Protein AF-A0A6P7H7E2-F1 (afdb_monomer_lite)

Sequence (94 aa):
KDWAIINGACMRSKTNFSEDSLNFAPFVLLPSTIPRRDFEQVVNLQTAFQELIHYVANDREFLTKCLAKIIEVDSFTAKLFEIYEAVQEEGETQ

Organism: NCBI:txid50390

Foldseek 3Di:
DVVQVVVVQWDADPVDGDPPDIDHHDDDPDDDDDPPVVVVVVVVCVVVVVVVVVVCVPPPVNVCVVCVVVLVPDVVVVVVVVVVVVDVVVPPPD

Secondary structure (DSSP, 8-state):
-HHHHHTT-EE--SSS--TT--EEPP--SSPPP--HHHHHHHHHHHHHHHHHHHHHHH-HHHHHHHHHHHHTT-HHHHHHHHHHHHHHHH----

Radius of gyration: 21.44 Å; chains: 1; bounding box: 46×35×46 Å

InterPro domains:
  IPR005615 Glutathione synthase [PF03917] (1-94)
  IPR005615 Glutathione synthase [PTHR11130] (1-93)
  IPR014042 Glutathione synthase, alpha-helical [G3DSA:1.10.1080.10] (45-94)

pLDDT: mean 87.31, std 8.71, range [41.59, 96.31]

Structure (mmCIF, N/CA/C/O backbone):
data_AF-A0A6P7H7E2-F1
#
_entry.id   AF-A0A6P7H7E2-F1
#
loop_
_atom_site.group_PDB
_atom_site.id
_atom_site.type_symbol
_atom_site.label_atom_id
_atom_site.label_alt_id
_atom_site.label_comp_id
_atom_site.label_asym_id
_atom_site.label_entity_id
_atom_site.label_seq_id
_atom_site.pdbx_PDB_ins_code
_atom_site.Cartn_x
_atom_site.Cartn_y
_atom_site.Cartn_z
_atom_site.occupancy
_atom_site.B_iso_or_equiv
_atom_site.auth_seq_id
_atom_site.auth_comp_id
_atom_site.auth_asym_id
_atom_site.auth_atom_id
_atom_site.pdbx_PDB_model_num
ATOM 1 N N . LYS A 1 1 ? 22.395 1.087 -14.911 1.00 71.62 1 LYS A N 1
ATOM 2 C CA . LYS A 1 1 ? 22.645 1.217 -13.455 1.00 71.62 1 LYS A CA 1
ATOM 3 C C . LYS A 1 1 ? 22.960 2.666 -13.115 1.00 71.62 1 LYS A C 1
ATOM 5 O O . LYS A 1 1 ? 22.203 3.249 -12.358 1.00 71.62 1 LYS A O 1
ATOM 10 N N . ASP A 1 2 ? 23.946 3.269 -13.775 1.00 84.94 2 ASP A N 1
ATOM 11 C CA . ASP A 1 2 ? 24.329 4.677 -13.561 1.00 84.94 2 ASP A CA 1
ATOM 12 C C . ASP A 1 2 ? 23.170 5.652 -13.776 1.00 84.94 2 ASP A C 1
ATOM 14 O O . ASP A 1 2 ? 22.941 6.521 -12.946 1.00 84.94 2 ASP A O 1
ATOM 18 N N . TRP A 1 3 ? 22.356 5.436 -14.817 1.00 87.00 3 TRP A N 1
ATOM 19 C CA . TRP A 1 3 ? 21.148 6.236 -15.042 1.00 87.00 3 TRP A CA 1
ATOM 20 C C . TRP A 1 3 ? 20.180 6.198 -13.849 1.00 87.00 3 TRP A C 1
ATOM 22 O O . TRP A 1 3 ? 19.686 7.240 -13.440 1.00 87.00 3 TRP A O 1
ATOM 32 N N . ALA A 1 4 ? 19.948 5.029 -13.243 1.00 86.69 4 ALA A N 1
ATOM 33 C CA . ALA A 1 4 ? 19.072 4.914 -12.075 1.00 86.69 4 ALA A CA 1
ATOM 34 C C . ALA A 1 4 ? 19.652 5.670 -10.871 1.00 86.69 4 ALA A C 1
ATOM 36 O O . ALA A 1 4 ? 18.912 6.341 -10.162 1.00 86.69 4 ALA A O 1
ATOM 37 N N . ILE A 1 5 ? 20.977 5.623 -10.692 1.00 86.44 5 ILE A N 1
ATOM 38 C CA . ILE A 1 5 ? 21.652 6.305 -9.586 1.00 86.44 5 ILE A CA 1
ATOM 39 C C . ILE A 1 5 ? 21.610 7.824 -9.747 1.00 86.44 5 ILE A C 1
ATOM 41 O O . ILE A 1 5 ? 21.244 8.533 -8.814 1.00 86.44 5 ILE A O 1
ATOM 45 N N . ILE A 1 6 ? 21.908 8.315 -10.949 1.00 90.19 6 ILE A N 1
ATOM 46 C CA . ILE A 1 6 ? 21.868 9.743 -11.284 1.00 90.19 6 ILE A CA 1
ATOM 47 C C . ILE A 1 6 ? 20.447 10.311 -11.145 1.00 90.19 6 ILE A C 1
ATOM 49 O O . ILE A 1 6 ? 20.284 11.448 -10.719 1.00 90.19 6 ILE A O 1
ATOM 53 N N . ASN A 1 7 ? 19.417 9.518 -11.459 1.00 90.06 7 ASN A N 1
ATOM 54 C CA . ASN A 1 7 ? 18.011 9.928 -11.357 1.00 90.06 7 ASN A CA 1
ATOM 55 C C . ASN A 1 7 ? 17.376 9.615 -9.986 1.00 90.06 7 ASN A C 1
ATOM 57 O O . ASN A 1 7 ? 16.163 9.738 -9.832 1.00 90.06 7 ASN A O 1
ATOM 61 N N . GLY A 1 8 ? 18.163 9.196 -8.990 1.00 89.25 8 GLY A N 1
ATOM 62 C CA . GLY A 1 8 ? 17.687 8.990 -7.618 1.00 89.25 8 GLY A CA 1
ATOM 63 C C . GLY A 1 8 ? 16.873 7.712 -7.380 1.00 89.25 8 GLY A C 1
ATOM 64 O O . GLY A 1 8 ? 16.368 7.510 -6.278 1.00 89.25 8 GLY A O 1
ATOM 65 N N . ALA A 1 9 ? 16.778 6.811 -8.361 1.00 90.38 9 ALA A N 1
ATOM 66 C CA . ALA A 1 9 ? 16.201 5.479 -8.194 1.00 90.38 9 ALA A CA 1
ATOM 67 C C . ALA A 1 9 ? 17.197 4.559 -7.462 1.00 90.38 9 ALA A C 1
ATOM 69 O O . ALA A 1 9 ? 17.761 3.620 -8.033 1.00 90.38 9 ALA A O 1
ATOM 70 N N . CYS A 1 10 ? 17.423 4.859 -6.183 1.00 91.06 10 CYS A N 1
ATOM 71 C CA . CYS A 1 10 ? 18.415 4.232 -5.316 1.00 91.06 10 CYS A CA 1
ATOM 72 C C . CYS A 1 10 ? 17.802 3.676 -4.033 1.00 91.06 10 CYS A C 1
ATOM 74 O O . CYS A 1 10 ? 16.792 4.163 -3.536 1.00 91.06 10 CYS A O 1
ATOM 76 N N . MET A 1 11 ? 18.473 2.689 -3.449 1.00 90.31 11 MET A N 1
ATOM 77 C CA . MET A 1 11 ? 18.197 2.147 -2.125 1.00 90.31 11 MET A CA 1
ATOM 78 C C . MET A 1 11 ? 19.507 1.832 -1.397 1.00 90.31 11 MET A C 1
ATOM 80 O O . MET A 1 11 ? 20.537 1.540 -2.012 1.00 90.31 11 MET A O 1
ATOM 84 N N . ARG A 1 12 ? 19.466 1.848 -0.063 1.00 88.69 12 ARG A N 1
ATOM 85 C CA . ARG A 1 12 ? 20.581 1.373 0.766 1.00 88.69 12 ARG A CA 1
ATOM 86 C C . ARG A 1 12 ? 20.616 -0.153 0.793 1.00 88.69 12 ARG A C 1
ATOM 88 O O . ARG A 1 12 ? 19.578 -0.813 0.712 1.00 88.69 12 ARG A O 1
ATOM 95 N N . SER A 1 13 ? 21.818 -0.714 0.906 1.00 86.06 13 SER A N 1
ATOM 96 C CA . SER A 1 13 ? 21.980 -2.165 1.014 1.00 86.06 13 SER A CA 1
ATOM 97 C C . SER A 1 13 ? 21.414 -2.673 2.340 1.00 86.06 13 SER A C 1
ATOM 99 O O . SER A 1 13 ? 21.696 -2.107 3.393 1.00 86.06 13 SER A O 1
ATOM 101 N N . LYS A 1 14 ? 20.645 -3.768 2.288 1.00 83.94 14 LYS A N 1
ATOM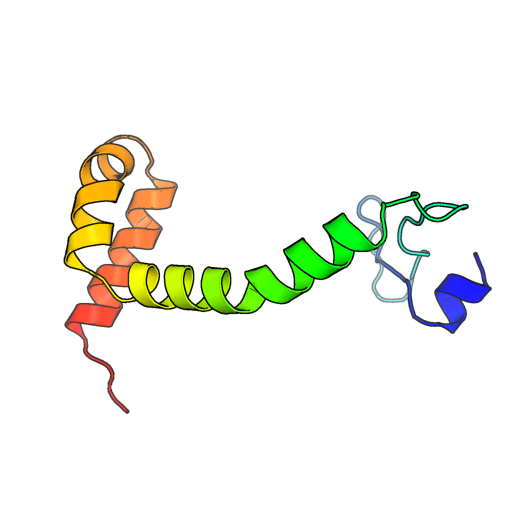 102 C CA . LYS A 1 14 ? 20.166 -4.475 3.487 1.00 83.94 14 LYS A CA 1
ATOM 103 C C . LYS A 1 14 ? 21.250 -5.349 4.125 1.00 83.94 14 LYS A C 1
ATOM 105 O O . LYS A 1 14 ? 21.177 -5.616 5.315 1.00 83.94 14 LYS A O 1
ATOM 110 N N . THR A 1 15 ? 22.226 -5.813 3.340 1.00 84.25 15 THR A N 1
ATOM 111 C CA . THR A 1 15 ? 23.275 -6.740 3.800 1.00 84.25 15 THR A CA 1
ATOM 112 C C . THR A 1 15 ? 24.528 -6.024 4.288 1.00 84.25 15 THR A C 1
ATOM 114 O O . THR A 1 15 ? 25.204 -6.532 5.172 1.00 84.25 15 THR A O 1
ATOM 117 N N . ASN A 1 16 ? 24.834 -4.848 3.735 1.00 82.62 16 ASN A N 1
ATOM 118 C CA . ASN A 1 16 ? 26.001 -4.052 4.109 1.00 82.62 16 ASN A CA 1
ATOM 119 C C . ASN A 1 16 ? 25.612 -2.571 4.154 1.00 82.62 16 ASN A C 1
ATOM 121 O O . ASN A 1 16 ? 25.950 -1.796 3.257 1.00 82.62 16 ASN A O 1
ATOM 125 N N . PHE A 1 17 ? 24.799 -2.218 5.149 1.00 85.88 17 PHE A N 1
ATOM 126 C CA . PHE A 1 17 ? 24.299 -0.860 5.324 1.00 85.88 17 PHE A CA 1
ATOM 127 C C . PHE A 1 17 ? 25.461 0.112 5.568 1.00 85.88 17 PHE A C 1
ATOM 129 O O . PHE A 1 17 ? 26.285 -0.102 6.453 1.00 85.88 17 PHE A O 1
ATOM 136 N N . SER A 1 18 ? 25.511 1.187 4.788 1.00 85.44 18 SER A N 1
ATOM 137 C CA . SER A 1 18 ? 26.428 2.308 4.981 1.00 85.44 18 SER A CA 1
ATOM 138 C C . SER A 1 18 ? 25.718 3.583 4.538 1.00 85.44 18 SER A C 1
ATOM 140 O O . SER A 1 18 ? 25.060 3.594 3.493 1.00 85.44 18 SER A O 1
ATOM 142 N N . GLU A 1 19 ? 25.822 4.633 5.352 1.00 82.44 19 GLU A N 1
ATOM 143 C CA . GLU A 1 19 ? 25.157 5.920 5.117 1.00 82.44 19 GLU A CA 1
ATOM 144 C C . GLU A 1 19 ? 25.669 6.616 3.852 1.00 82.44 19 GLU A C 1
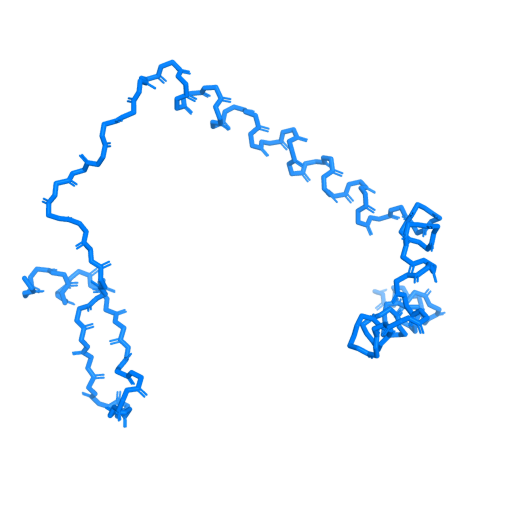ATOM 146 O O . GLU A 1 19 ? 24.868 7.199 3.120 1.00 82.44 19 GLU A O 1
ATOM 151 N N . ASP A 1 20 ? 26.959 6.438 3.554 1.00 84.62 20 ASP A N 1
ATOM 152 C CA . ASP A 1 20 ? 27.670 7.025 2.413 1.00 84.62 20 ASP A CA 1
ATOM 153 C C . ASP A 1 20 ? 27.558 6.193 1.124 1.00 84.62 20 ASP A C 1
ATOM 155 O O . ASP A 1 20 ? 28.116 6.556 0.087 1.00 84.62 20 ASP A O 1
ATOM 159 N N . SER A 1 21 ? 26.855 5.055 1.165 1.00 84.75 21 SER A N 1
ATOM 160 C CA . SER A 1 21 ? 26.730 4.145 0.024 1.00 84.75 21 SER A CA 1
ATOM 161 C C . SER A 1 21 ? 25.282 4.005 -0.447 1.00 84.75 21 SER A C 1
ATOM 163 O O . SER A 1 21 ? 24.358 3.758 0.333 1.00 84.75 21 SER A O 1
ATOM 165 N N . LEU A 1 22 ? 25.084 4.109 -1.761 1.00 83.88 22 LEU A N 1
ATOM 166 C CA . LEU A 1 22 ? 23.797 3.899 -2.415 1.00 83.88 22 LEU A CA 1
ATOM 167 C C . LEU A 1 22 ? 23.939 2.869 -3.530 1.00 83.88 22 LEU A C 1
ATOM 169 O O . LEU A 1 22 ? 24.902 2.875 -4.293 1.00 83.88 22 LEU A O 1
ATOM 173 N N . ASN A 1 23 ? 22.946 1.992 -3.631 1.00 85.81 23 ASN A N 1
ATOM 174 C CA . ASN A 1 23 ? 22.801 1.051 -4.733 1.00 85.81 23 ASN A CA 1
ATOM 175 C C . ASN A 1 23 ? 21.565 1.431 -5.545 1.00 85.81 23 ASN A C 1
ATOM 177 O O . ASN A 1 23 ? 20.659 2.074 -5.026 1.00 85.81 23 ASN A O 1
ATOM 181 N N . PHE A 1 24 ? 21.492 1.026 -6.810 1.00 87.25 24 PHE A N 1
ATOM 182 C CA . PHE A 1 24 ? 20.276 1.230 -7.600 1.00 87.25 24 PHE A CA 1
ATOM 183 C C . PHE A 1 24 ? 19.112 0.415 -7.007 1.00 87.25 24 PHE A C 1
ATOM 185 O O . PHE A 1 24 ? 19.301 -0.718 -6.557 1.00 87.25 24 PHE A O 1
ATOM 192 N N . ALA A 1 25 ? 17.908 0.985 -7.012 1.00 89.75 25 ALA A N 1
ATOM 193 C CA . ALA A 1 25 ? 16.693 0.273 -6.633 1.00 89.75 25 ALA A CA 1
ATOM 194 C C . ALA A 1 25 ? 16.430 -0.871 -7.631 1.00 89.75 25 ALA A C 1
ATOM 196 O O . ALA A 1 25 ? 16.704 -0.697 -8.820 1.00 89.75 25 ALA A O 1
ATOM 197 N N . PRO A 1 26 ? 15.906 -2.034 -7.211 1.00 88.50 26 PRO A N 1
ATOM 198 C CA . PRO A 1 26 ? 15.535 -3.095 -8.144 1.00 88.50 26 PRO A CA 1
ATOM 199 C C . PRO A 1 26 ? 14.521 -2.585 -9.179 1.00 88.50 26 PRO A C 1
ATOM 201 O O . PRO A 1 26 ? 13.477 -2.054 -8.812 1.00 88.50 26 PRO A O 1
ATOM 204 N N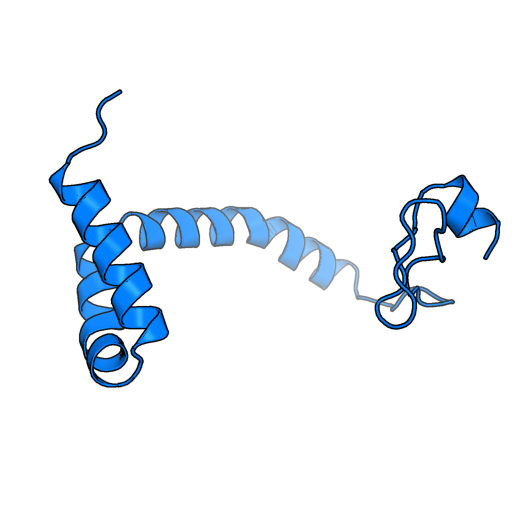 . PHE A 1 27 ? 14.819 -2.752 -10.468 1.00 87.56 27 PHE A N 1
ATOM 205 C CA . PHE A 1 27 ? 13.942 -2.343 -11.567 1.00 87.56 27 PHE A CA 1
ATOM 206 C C . PHE A 1 27 ? 13.834 -3.447 -12.620 1.00 87.56 27 PHE A C 1
ATOM 208 O O . PHE A 1 27 ? 14.739 -4.270 -12.776 1.00 87.56 27 PHE A O 1
ATOM 215 N N . VAL A 1 28 ? 12.722 -3.456 -13.354 1.00 89.81 28 VAL A N 1
ATOM 216 C CA . VAL A 1 28 ? 12.526 -4.333 -14.514 1.00 89.81 28 VAL A CA 1
ATOM 217 C C . VAL A 1 28 ? 13.131 -3.693 -15.761 1.00 89.81 28 VAL A C 1
ATOM 219 O O . VAL A 1 28 ? 13.015 -2.487 -15.962 1.00 89.81 28 VAL A O 1
ATOM 222 N N . LEU A 1 29 ? 13.795 -4.491 -16.602 1.00 90.31 29 LEU A N 1
ATOM 223 C CA . LEU A 1 29 ? 14.451 -3.985 -17.817 1.00 90.31 29 LEU A CA 1
ATOM 224 C C . LEU A 1 29 ? 13.451 -3.500 -18.873 1.00 90.31 29 LEU A C 1
ATOM 226 O O . LEU A 1 29 ? 13.759 -2.589 -19.635 1.00 90.31 29 LEU A O 1
ATOM 230 N N . LEU A 1 30 ? 12.272 -4.119 -18.920 1.00 92.50 30 LEU A N 1
ATOM 231 C CA . LEU A 1 30 ? 11.193 -3.792 -19.844 1.00 92.50 30 LEU A CA 1
ATOM 232 C C . LEU A 1 30 ? 9.899 -3.595 -19.048 1.00 92.50 30 LEU A C 1
ATOM 234 O O . LEU A 1 30 ? 9.677 -4.325 -18.076 1.00 92.50 30 LEU A O 1
ATOM 238 N N . PRO A 1 31 ? 9.046 -2.631 -19.434 1.00 90.00 31 PRO A N 1
ATOM 239 C CA . PRO A 1 31 ? 7.775 -2.415 -18.764 1.00 90.00 31 PRO A CA 1
ATOM 240 C C . PRO A 1 31 ? 6.838 -3.603 -18.994 1.00 90.00 31 PRO A C 1
ATOM 242 O O . PRO A 1 31 ? 6.748 -4.142 -20.099 1.00 90.00 31 PRO A O 1
ATOM 245 N N . SER A 1 32 ? 6.102 -3.979 -17.953 1.00 92.81 32 SER A N 1
ATOM 246 C CA . SER A 1 32 ? 5.015 -4.948 -18.075 1.00 92.81 32 SER A CA 1
ATOM 247 C C . SER A 1 32 ? 3.882 -4.353 -18.907 1.00 92.81 32 SER A C 1
ATOM 249 O O . SER A 1 32 ? 3.463 -3.216 -18.685 1.00 92.81 32 SER A O 1
ATOM 251 N N . THR A 1 33 ? 3.363 -5.119 -19.863 1.00 93.38 33 THR A N 1
ATOM 252 C CA . THR A 1 33 ? 2.246 -4.683 -20.704 1.00 93.38 33 THR A CA 1
ATOM 253 C C . THR A 1 33 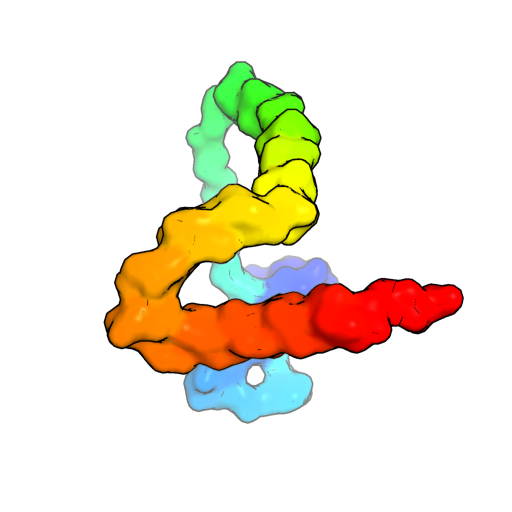? 0.928 -4.837 -19.957 1.00 93.38 33 THR A C 1
ATOM 255 O O . THR A 1 33 ? 0.609 -5.932 -19.497 1.00 93.38 33 THR A O 1
ATOM 258 N N . ILE A 1 34 ? 0.140 -3.767 -19.894 1.00 91.69 34 ILE A N 1
ATOM 259 C CA . ILE A 1 34 ? -1.223 -3.773 -19.355 1.00 91.69 34 ILE A CA 1
ATOM 260 C C . ILE A 1 34 ? -2.177 -3.178 -20.403 1.00 91.69 34 ILE A C 1
ATOM 262 O O . ILE A 1 34 ? -1.818 -2.184 -21.046 1.00 91.69 34 ILE A O 1
ATOM 266 N N . PRO A 1 35 ? -3.372 -3.756 -20.626 1.00 96.25 35 PRO A N 1
ATOM 267 C CA . PRO A 1 35 ? -4.360 -3.150 -21.509 1.00 96.25 35 PRO A CA 1
ATOM 268 C C . PRO A 1 35 ? -4.746 -1.751 -21.018 1.00 96.25 35 PRO A C 1
ATOM 270 O O . PRO A 1 35 ? -5.063 -1.564 -19.844 1.00 96.25 35 PRO A O 1
ATOM 273 N N . ARG A 1 36 ? -4.762 -0.765 -21.926 1.00 94.00 36 ARG A N 1
ATOM 274 C CA . ARG A 1 36 ? -5.083 0.633 -21.582 1.00 94.00 36 ARG A CA 1
ATOM 275 C C . ARG A 1 36 ? -6.432 0.760 -20.873 1.00 94.00 36 ARG A C 1
ATOM 277 O O . ARG A 1 36 ? -6.523 1.476 -19.885 1.00 94.00 36 ARG A O 1
ATOM 284 N N . ARG A 1 37 ? -7.441 0.025 -21.350 1.00 96.19 37 ARG A N 1
ATOM 285 C CA . ARG A 1 37 ? -8.788 0.023 -20.765 1.00 96.19 37 ARG A CA 1
ATOM 286 C C . ARG A 1 37 ? -8.762 -0.340 -19.281 1.00 96.19 37 ARG A C 1
ATOM 288 O O . ARG A 1 37 ? -9.387 0.336 -18.474 1.00 96.19 37 ARG A O 1
ATOM 295 N N . ASP A 1 38 ? -8.032 -1.395 -18.937 1.00 93.38 38 ASP A N 1
ATOM 296 C CA . ASP A 1 38 ? -7.996 -1.906 -17.569 1.00 93.38 38 ASP A CA 1
ATOM 297 C C . ASP A 1 38 ? -7.158 -0.980 -16.674 1.00 93.38 38 ASP A C 1
ATOM 299 O O . ASP A 1 38 ? -7.538 -0.713 -15.537 1.00 93.38 38 ASP A O 1
ATOM 303 N N . PHE A 1 39 ? -6.069 -0.408 -17.206 1.00 95.12 39 PHE A N 1
ATOM 304 C CA . PHE A 1 39 ? -5.294 0.621 -16.508 1.00 95.12 39 PHE A CA 1
ATOM 305 C C . PHE A 1 39 ? -6.150 1.849 -16.165 1.00 95.12 39 PHE A C 1
ATOM 307 O O . PHE A 1 39 ? -6.191 2.265 -15.010 1.00 95.12 39 PHE A O 1
ATOM 314 N N . GLU A 1 40 ? -6.875 2.400 -17.140 1.00 96.31 40 GLU A N 1
ATOM 315 C CA . GLU A 1 40 ? -7.752 3.561 -16.937 1.00 96.31 40 GLU A CA 1
ATOM 316 C C . GLU A 1 40 ? -8.886 3.255 -15.953 1.00 96.31 40 GLU A C 1
ATOM 318 O O . GLU A 1 40 ? -9.209 4.085 -15.103 1.00 96.31 40 GLU A O 1
ATOM 323 N N . GLN A 1 41 ? -9.459 2.049 -16.012 1.00 95.19 41 GLN A N 1
ATOM 324 C CA . GLN A 1 41 ? -10.483 1.623 -15.062 1.00 95.19 41 GLN A CA 1
ATOM 325 C C . GLN A 1 41 ? -9.958 1.626 -13.620 1.00 95.19 41 GLN A C 1
ATOM 327 O O . GLN A 1 41 ? -10.633 2.143 -12.732 1.00 95.19 41 GLN A O 1
ATOM 332 N N . VAL A 1 42 ? -8.764 1.076 -13.382 1.00 94.56 42 VAL A N 1
ATOM 333 C CA . VAL A 1 42 ? -8.160 1.038 -12.040 1.00 94.56 42 VAL A CA 1
ATOM 334 C C . VAL A 1 42 ? -7.814 2.444 -11.553 1.00 94.56 42 VAL A C 1
ATOM 336 O O . VAL A 1 42 ? -8.080 2.769 -10.398 1.00 94.56 42 VAL A O 1
ATOM 339 N N . VAL A 1 43 ? -7.282 3.299 -12.432 1.00 95.56 43 VAL A N 1
ATOM 340 C CA . VAL A 1 43 ? -6.980 4.699 -12.096 1.00 95.56 43 VAL A CA 1
ATOM 341 C C . VAL A 1 43 ? -8.244 5.449 -11.670 1.00 95.56 43 VAL A C 1
ATOM 343 O O . VAL A 1 43 ? -8.231 6.119 -10.642 1.00 95.56 43 VAL A O 1
ATOM 346 N N . ASN A 1 44 ? -9.347 5.292 -12.404 1.00 95.12 44 ASN A N 1
ATOM 347 C CA . ASN A 1 44 ? -10.612 5.956 -12.076 1.00 95.12 44 ASN A CA 1
ATOM 348 C C . ASN A 1 44 ? -11.268 5.389 -10.806 1.00 95.12 44 ASN A C 1
ATOM 350 O O . ASN A 1 44 ? -11.926 6.122 -10.071 1.00 95.12 44 ASN A O 1
ATOM 354 N N . LEU A 1 45 ? -11.090 4.093 -10.530 1.00 95.88 45 LEU A N 1
ATOM 355 C CA . LEU A 1 45 ? -11.613 3.445 -9.325 1.00 95.88 45 LEU A CA 1
ATOM 356 C C . LEU A 1 45 ? -10.896 3.910 -8.048 1.00 95.88 45 LEU A C 1
ATOM 358 O O . LEU A 1 45 ? -11.504 3.911 -6.977 1.00 95.88 45 LEU A O 1
ATOM 362 N N . GLN A 1 46 ? -9.623 4.304 -8.151 1.00 95.00 46 GLN A N 1
ATOM 363 C CA . GLN A 1 46 ? -8.768 4.606 -7.002 1.00 95.00 46 GLN A CA 1
ATOM 364 C C . GLN A 1 46 ? -9.380 5.648 -6.056 1.00 95.00 46 GLN A C 1
ATOM 366 O O . GLN A 1 46 ? -9.292 5.479 -4.842 1.00 95.00 46 GLN A O 1
ATOM 371 N N . THR A 1 47 ? -10.033 6.687 -6.585 1.00 94.94 47 THR A N 1
ATOM 372 C CA . THR A 1 47 ? -10.682 7.725 -5.767 1.00 94.94 47 THR A CA 1
ATOM 373 C C . THR A 1 47 ? -11.820 7.150 -4.927 1.00 94.94 47 THR A C 1
ATOM 375 O O . THR A 1 47 ? -11.789 7.260 -3.706 1.00 94.94 47 THR A O 1
ATOM 378 N N . ALA A 1 48 ? -12.772 6.455 -5.556 1.00 96.00 48 ALA A N 1
ATOM 379 C CA . ALA A 1 48 ? -13.903 5.850 -4.851 1.00 96.00 48 ALA A CA 1
ATOM 380 C C . ALA A 1 48 ? -13.447 4.790 -3.832 1.00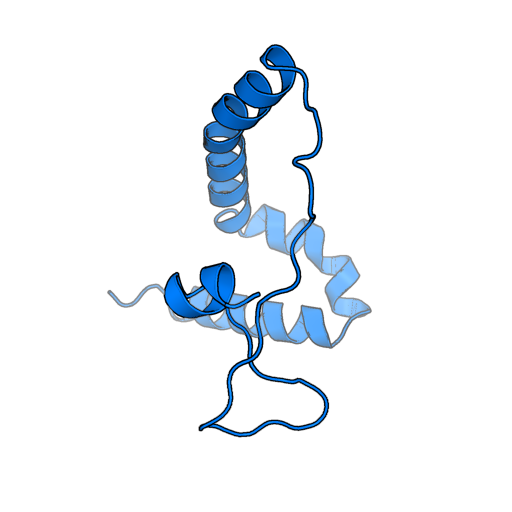 96.00 48 ALA A C 1
ATOM 382 O O . ALA A 1 48 ? -14.022 4.658 -2.754 1.00 96.00 48 ALA A O 1
ATOM 383 N N . PHE A 1 49 ? -12.383 4.045 -4.150 1.00 96.12 49 PHE A N 1
ATOM 384 C CA . PHE A 1 49 ? -11.805 3.084 -3.216 1.00 96.12 49 PHE A CA 1
ATOM 385 C C . PHE A 1 49 ? -11.173 3.774 -2.000 1.00 96.12 49 PHE A C 1
ATOM 387 O O . PHE A 1 49 ? -11.377 3.331 -0.874 1.00 96.12 49 PHE A O 1
ATOM 394 N N . GLN A 1 50 ? -10.443 4.874 -2.195 1.00 95.00 50 GLN A N 1
ATOM 395 C CA . GLN A 1 50 ? -9.868 5.641 -1.086 1.00 95.00 50 GLN A CA 1
ATOM 396 C C . GLN A 1 50 ? -10.940 6.291 -0.207 1.00 95.00 50 GLN A C 1
ATOM 398 O O . GLN A 1 50 ? -10.793 6.277 1.012 1.00 95.00 50 GLN A O 1
ATOM 403 N N . GLU A 1 51 ? -12.028 6.796 -0.792 1.00 95.88 51 GLU A N 1
ATOM 404 C CA . GLU A 1 51 ? -13.182 7.309 -0.039 1.00 95.88 51 GLU A CA 1
ATOM 405 C C . GLU A 1 51 ? -13.818 6.216 0.822 1.00 95.88 51 GLU A C 1
ATOM 407 O O . GLU A 1 51 ? -14.054 6.421 2.010 1.00 95.88 51 GLU A O 1
ATOM 412 N N . LEU A 1 52 ? -14.021 5.020 0.260 1.00 95.25 52 LEU A N 1
ATOM 413 C CA . LEU A 1 52 ? -14.510 3.872 1.020 1.00 95.25 52 LEU A CA 1
ATOM 414 C C . LEU A 1 52 ? -13.588 3.547 2.202 1.00 95.25 52 LEU A C 1
ATOM 416 O O . LEU A 1 52 ? -14.070 3.373 3.318 1.00 95.25 52 LEU A O 1
ATOM 420 N N . ILE A 1 53 ? -12.272 3.483 1.971 1.00 94.12 53 ILE A N 1
ATOM 421 C CA . ILE A 1 53 ? -11.294 3.228 3.037 1.00 94.12 53 ILE A CA 1
ATOM 422 C C . ILE A 1 53 ? -11.349 4.327 4.100 1.00 94.12 53 ILE A C 1
ATOM 424 O O . ILE A 1 53 ? -11.297 4.018 5.287 1.00 94.12 53 ILE A O 1
ATOM 428 N N . HIS A 1 54 ? -11.499 5.588 3.697 1.00 93.56 54 HIS A N 1
ATOM 429 C CA . HIS A 1 54 ? -11.648 6.702 4.625 1.00 93.56 54 HIS A CA 1
ATOM 430 C C . HIS A 1 54 ? -12.911 6.565 5.485 1.00 93.56 54 HIS A C 1
ATOM 432 O O . HIS A 1 54 ? -12.832 6.712 6.702 1.00 93.56 54 HIS A O 1
ATOM 438 N N . TYR A 1 55 ? -14.063 6.235 4.898 1.00 93.62 55 TYR A N 1
ATOM 439 C CA . TYR A 1 55 ? -15.290 6.029 5.670 1.00 93.62 55 TYR A CA 1
ATOM 440 C C . TYR A 1 55 ? -15.177 4.843 6.627 1.00 93.62 55 TYR A C 1
ATOM 442 O O . TYR A 1 55 ? -15.535 4.969 7.792 1.00 93.62 55 TYR A O 1
ATOM 450 N N . VAL A 1 56 ? -14.611 3.726 6.168 1.00 91.81 56 VAL A N 1
ATOM 451 C CA . VAL A 1 56 ? -14.390 2.539 7.006 1.00 91.81 56 VAL A CA 1
ATOM 452 C C . VAL A 1 56 ? -13.426 2.834 8.157 1.00 91.81 56 VAL A C 1
ATOM 454 O O . VAL A 1 56 ? -13.656 2.375 9.269 1.00 91.81 56 VAL A O 1
ATOM 457 N N . ALA A 1 57 ? -12.368 3.614 7.922 1.00 89.06 57 ALA A N 1
ATOM 458 C CA . ALA A 1 57 ? -11.400 3.973 8.957 1.00 89.06 57 ALA A CA 1
ATOM 459 C C . ALA A 1 57 ? -11.997 4.870 10.059 1.00 89.06 57 ALA A C 1
ATOM 461 O O . ALA A 1 57 ? -11.544 4.822 11.201 1.00 89.06 57 ALA A O 1
ATOM 462 N N . ASN A 1 58 ? -13.008 5.676 9.721 1.00 87.00 58 ASN A N 1
ATOM 463 C CA . ASN A 1 58 ? -13.703 6.550 10.668 1.00 87.00 58 ASN A CA 1
ATOM 464 C C . ASN A 1 58 ? -14.936 5.895 11.311 1.00 87.00 58 ASN A C 1
ATOM 466 O O . ASN A 1 58 ? -15.474 6.422 12.285 1.00 87.00 58 ASN A O 1
ATOM 470 N N . ASP A 1 59 ? -15.390 4.749 10.802 1.00 89.56 59 ASP A N 1
ATOM 471 C CA . ASP A 1 59 ? -16.497 4.000 11.390 1.00 89.56 59 ASP A CA 1
ATOM 472 C C . ASP A 1 59 ? -15.996 3.118 12.541 1.00 89.56 59 ASP A C 1
ATOM 474 O O . ASP A 1 59 ? -15.610 1.956 12.376 1.00 89.56 59 ASP A O 1
ATOM 478 N N . ARG A 1 60 ? -16.018 3.700 13.743 1.00 84.50 60 ARG A N 1
ATOM 479 C CA . ARG A 1 60 ? -15.612 3.024 14.978 1.00 84.50 60 ARG A CA 1
ATOM 480 C C . ARG A 1 60 ? -16.413 1.749 15.223 1.00 84.50 60 ARG A C 1
ATOM 482 O O . ARG A 1 60 ? -15.835 0.722 15.564 1.00 84.50 60 ARG A O 1
ATOM 489 N N . GLU A 1 61 ? -17.734 1.802 15.069 1.00 87.75 61 GLU A N 1
ATOM 490 C CA . GLU A 1 61 ? -18.597 0.661 15.381 1.00 87.75 61 GLU A CA 1
ATOM 491 C C . GLU A 1 61 ? -18.297 -0.514 14.447 1.00 87.75 61 GLU A C 1
ATOM 493 O O . GLU A 1 61 ? -18.205 -1.664 14.889 1.00 87.75 61 GLU A O 1
ATOM 498 N N . PHE A 1 62 ? -18.088 -0.219 13.165 1.00 89.00 62 PHE A N 1
ATOM 499 C CA . PHE A 1 62 ? -17.678 -1.202 12.177 1.00 89.00 62 PHE A CA 1
ATOM 500 C C . PHE A 1 62 ? -16.307 -1.808 12.502 1.00 89.00 62 PHE A C 1
ATOM 502 O O . PHE A 1 62 ? -16.181 -3.035 12.548 1.00 89.00 62 PHE A O 1
ATOM 509 N N . LEU A 1 63 ? -15.296 -0.979 12.790 1.00 88.56 63 LEU A N 1
ATOM 510 C CA . LEU A 1 63 ? -13.946 -1.452 13.109 1.00 88.56 63 LEU A CA 1
ATOM 511 C C . LEU A 1 63 ? -13.919 -2.330 14.363 1.00 88.56 63 LEU A C 1
ATOM 513 O O . LEU A 1 63 ? -13.362 -3.429 14.318 1.00 88.56 63 LEU A O 1
ATOM 517 N N . THR A 1 64 ? -14.572 -1.905 15.450 1.00 86.56 64 THR A N 1
ATOM 518 C CA . THR A 1 64 ? -14.660 -2.693 16.688 1.00 86.56 64 THR A CA 1
ATOM 519 C C . THR A 1 64 ? -15.330 -4.043 16.429 1.00 86.56 64 THR A C 1
ATOM 521 O O . THR A 1 64 ? -14.821 -5.080 16.853 1.00 86.56 64 THR A O 1
ATOM 524 N N . LYS A 1 65 ? -16.441 -4.070 15.678 1.00 88.75 65 LYS A N 1
ATOM 525 C CA . LYS A 1 65 ? -17.151 -5.318 15.347 1.00 88.75 65 LYS A CA 1
ATOM 526 C C . LYS A 1 65 ? -16.304 -6.273 14.508 1.00 88.75 65 LYS A C 1
ATOM 528 O O . LYS A 1 65 ? -16.319 -7.478 14.759 1.00 88.75 65 LYS A O 1
ATOM 533 N N . CYS A 1 66 ? -15.585 -5.758 13.513 1.00 86.75 66 CYS A N 1
ATOM 534 C CA . CYS A 1 66 ? -14.750 -6.573 12.634 1.00 86.75 66 CYS A CA 1
ATOM 535 C C . CYS A 1 66 ? -13.508 -7.122 13.347 1.00 86.75 66 CYS A C 1
ATOM 537 O O . CYS A 1 66 ? -13.123 -8.266 13.100 1.00 86.75 66 CYS A O 1
ATOM 539 N N . LEU A 1 67 ? -12.896 -6.334 14.234 1.00 86.00 67 LEU A N 1
ATOM 540 C CA . LEU A 1 67 ? -11.643 -6.692 14.901 1.00 86.00 67 LEU A CA 1
ATOM 541 C C . LEU A 1 67 ? -11.833 -7.440 16.226 1.00 86.00 67 LEU A C 1
ATOM 543 O O . LEU A 1 67 ? -10.885 -8.083 16.673 1.00 86.00 67 LEU A O 1
ATOM 547 N N . ALA A 1 68 ? -13.040 -7.450 16.807 1.00 82.00 68 ALA A N 1
ATOM 548 C CA . ALA A 1 68 ? -13.334 -8.079 18.102 1.00 82.00 68 ALA A CA 1
ATOM 549 C C . ALA A 1 68 ? -12.775 -9.506 18.246 1.00 82.00 68 ALA A C 1
ATOM 551 O O . ALA A 1 68 ? -12.160 -9.835 19.251 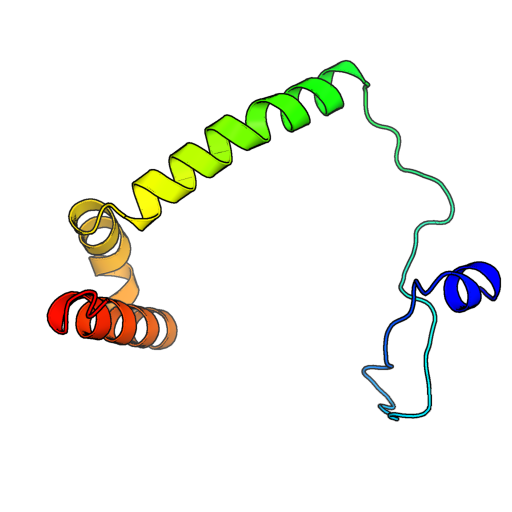1.00 82.00 68 ALA A O 1
ATOM 552 N N . LYS A 1 69 ? -12.926 -10.349 17.215 1.00 79.31 69 LYS A N 1
ATOM 553 C CA . LYS A 1 69 ? -12.433 -11.740 17.244 1.00 79.31 69 LYS A CA 1
ATOM 554 C C . LYS A 1 69 ? -10.929 -11.872 16.995 1.00 79.31 69 LYS A C 1
ATOM 556 O O . LYS A 1 69 ? -10.344 -12.893 17.335 1.00 79.31 69 LYS A O 1
ATOM 561 N N . ILE A 1 70 ? -10.317 -10.889 16.338 1.00 77.75 70 ILE A N 1
ATOM 562 C CA . ILE A 1 70 ? -8.903 -10.924 15.936 1.00 77.75 70 ILE A CA 1
ATOM 563 C C . ILE A 1 70 ? -8.020 -10.445 17.090 1.00 77.75 70 ILE A C 1
ATOM 565 O O . ILE A 1 70 ? -6.961 -11.020 17.326 1.00 77.75 70 ILE A O 1
ATOM 569 N N . ILE A 1 71 ? -8.492 -9.458 17.853 1.00 78.81 71 ILE A N 1
ATOM 570 C CA . ILE A 1 71 ? -7.813 -8.921 19.038 1.00 78.81 71 ILE A CA 1
ATOM 571 C C . ILE A 1 71 ? -7.599 -10.003 20.110 1.00 78.81 71 ILE A C 1
ATOM 573 O O . ILE A 1 71 ? -6.564 -10.016 20.769 1.00 78.81 71 ILE A O 1
ATOM 577 N N . GLU A 1 72 ? -8.527 -10.955 20.246 1.00 77.69 72 GLU A N 1
ATOM 578 C CA . GLU A 1 72 ? -8.407 -12.065 21.206 1.00 77.69 72 GLU A CA 1
ATOM 579 C C . GLU A 1 72 ? -7.267 -13.043 20.874 1.00 77.69 72 GLU A C 1
ATOM 581 O O . GLU A 1 72 ? -6.755 -13.727 21.760 1.00 77.69 72 GLU A O 1
ATOM 586 N N . VAL A 1 73 ? -6.870 -13.128 19.600 1.00 81.31 73 VAL A N 1
ATOM 587 C CA . VAL A 1 73 ? -5.914 -14.133 19.109 1.00 81.31 73 VAL A CA 1
ATOM 588 C C . VAL A 1 73 ? -4.564 -13.511 18.745 1.00 81.31 73 VAL A C 1
ATOM 590 O O . VAL A 1 73 ? -3.537 -14.183 18.849 1.00 81.31 73 VAL A O 1
ATOM 593 N N . ASP A 1 74 ? -4.537 -12.234 18.351 1.00 88.81 74 ASP A N 1
ATOM 594 C CA . ASP A 1 74 ? -3.320 -11.531 17.951 1.00 88.81 74 ASP A CA 1
ATOM 595 C C . ASP A 1 74 ? -2.976 -10.351 18.870 1.00 88.81 74 ASP A C 1
ATOM 597 O O . ASP A 1 74 ? -3.537 -9.258 18.780 1.00 88.81 74 ASP A O 1
ATOM 601 N N . SER A 1 75 ? -1.945 -10.561 19.692 1.00 87.31 75 SER A N 1
ATOM 602 C CA . SER A 1 75 ? -1.393 -9.543 20.592 1.00 87.31 75 SER A CA 1
ATOM 603 C C . SER A 1 75 ? -0.838 -8.297 19.886 1.00 87.31 75 SER A C 1
ATOM 605 O O . SER A 1 75 ? -0.745 -7.243 20.515 1.00 87.31 75 SER A O 1
ATOM 607 N N . PHE A 1 76 ? -0.448 -8.383 18.607 1.00 90.25 76 PHE A N 1
ATOM 608 C CA . PHE A 1 76 ? 0.015 -7.214 17.858 1.00 90.25 76 PHE A CA 1
ATOM 609 C C . PHE A 1 76 ? -1.162 -6.320 17.460 1.00 90.25 76 PHE A C 1
ATOM 611 O O . PHE A 1 76 ? -1.167 -5.132 17.788 1.00 90.25 76 PHE A O 1
ATOM 618 N N . THR A 1 77 ? -2.183 -6.897 16.824 1.00 86.69 77 THR A N 1
ATOM 619 C CA . THR A 1 77 ? -3.415 -6.180 16.472 1.00 86.69 77 THR A CA 1
ATOM 620 C C . THR A 1 77 ? -4.129 -5.645 17.714 1.00 86.69 77 THR A C 1
ATOM 622 O O . THR A 1 77 ? -4.617 -4.518 17.679 1.00 86.69 77 THR A O 1
ATOM 625 N N . ALA A 1 78 ? -4.116 -6.385 18.830 1.00 88.75 78 ALA A N 1
ATOM 626 C CA . ALA A 1 78 ? -4.664 -5.926 20.107 1.00 88.75 78 ALA A CA 1
ATOM 627 C C . ALA A 1 78 ? -4.060 -4.590 20.562 1.00 88.75 78 ALA A C 1
ATOM 629 O O . ALA A 1 78 ? -4.788 -3.634 20.806 1.00 88.75 78 ALA A O 1
ATOM 630 N N . LYS A 1 79 ? -2.726 -4.483 20.580 1.00 91.31 79 LYS A N 1
ATOM 631 C CA . LYS A 1 79 ? -2.033 -3.252 20.994 1.00 91.31 79 LYS A CA 1
ATOM 632 C C . LYS A 1 79 ? -2.295 -2.071 20.065 1.00 91.31 79 LYS A C 1
ATOM 634 O O . LYS A 1 79 ? -2.366 -0.935 20.521 1.00 91.31 79 LYS A O 1
ATOM 639 N N . LEU A 1 80 ? -2.417 -2.316 18.759 1.00 90.38 80 LEU A N 1
ATOM 640 C CA . LEU A 1 80 ? -2.786 -1.260 17.811 1.00 90.38 80 LEU A CA 1
ATOM 641 C C . LEU A 1 80 ? -4.203 -0.744 18.078 1.00 90.38 80 LEU A C 1
ATOM 643 O O . LEU A 1 80 ? -4.443 0.457 17.983 1.00 90.38 80 LEU A O 1
ATOM 647 N N . PHE A 1 81 ? -5.118 -1.646 18.430 1.00 88.50 81 PHE A N 1
ATOM 648 C CA . PHE A 1 81 ? -6.487 -1.286 18.767 1.00 88.50 81 PHE A CA 1
ATOM 649 C C . PHE A 1 81 ? -6.577 -0.536 20.104 1.00 88.50 81 PHE A C 1
ATOM 651 O O . PHE A 1 81 ? -7.275 0.466 20.173 1.00 88.50 81 PHE A O 1
ATOM 658 N N . GLU A 1 82 ? -5.794 -0.927 21.115 1.00 88.81 82 GLU A N 1
ATOM 659 C CA . GLU A 1 82 ? -5.680 -0.186 22.383 1.00 88.81 82 GLU A CA 1
ATOM 660 C C . GLU A 1 82 ? -5.239 1.271 22.159 1.00 88.81 82 GLU A C 1
ATOM 662 O O . GLU A 1 82 ? -5.823 2.191 22.727 1.00 88.81 82 GLU A O 1
ATOM 667 N N . ILE A 1 83 ? -4.241 1.504 21.293 1.00 89.81 83 ILE A N 1
ATOM 668 C CA . ILE A 1 83 ? -3.802 2.866 20.933 1.00 89.81 83 ILE A CA 1
ATOM 669 C C . ILE A 1 83 ? -4.930 3.629 20.230 1.00 89.81 83 ILE A C 1
ATOM 671 O O . ILE A 1 83 ? -5.156 4.802 20.521 1.00 89.81 83 ILE A O 1
ATOM 675 N N . TYR A 1 84 ? -5.633 2.974 19.304 1.00 88.19 84 TYR A N 1
ATOM 676 C CA . TYR A 1 84 ? -6.766 3.575 18.603 1.00 88.19 84 TYR A CA 1
ATOM 677 C C . TYR A 1 84 ? -7.884 3.991 19.571 1.00 88.19 84 TYR A C 1
ATOM 679 O O . TYR A 1 84 ? -8.400 5.101 19.459 1.00 88.19 84 TYR A O 1
ATOM 687 N N . GLU A 1 85 ? -8.232 3.143 20.541 1.00 87.44 85 GLU A N 1
ATOM 688 C CA . GLU A 1 85 ? -9.243 3.463 21.553 1.00 87.44 85 GLU A CA 1
ATOM 689 C C . GLU A 1 85 ? -8.797 4.603 22.470 1.00 87.44 85 GLU A C 1
ATOM 691 O O . GLU A 1 85 ? -9.575 5.531 22.680 1.00 87.44 85 GLU A O 1
ATOM 696 N N . ALA A 1 86 ? -7.543 4.591 22.933 1.00 88.38 86 ALA A N 1
ATOM 697 C CA . ALA A 1 86 ? -6.998 5.645 23.788 1.00 88.38 86 ALA A CA 1
ATOM 698 C C . ALA A 1 86 ? -7.064 7.031 23.121 1.00 88.38 86 ALA A C 1
ATOM 700 O O . ALA A 1 86 ? -7.549 7.986 23.723 1.00 88.38 86 ALA A O 1
ATOM 701 N N . VAL A 1 87 ? -6.659 7.137 21.849 1.00 88.38 87 VAL A N 1
ATOM 702 C CA . VAL A 1 87 ? -6.718 8.404 21.092 1.00 88.38 87 VAL A CA 1
ATOM 703 C C . VAL A 1 87 ? -8.161 8.881 20.898 1.00 88.38 87 VAL A C 1
ATOM 705 O O . VAL A 1 87 ? -8.431 10.079 20.933 1.00 88.38 87 VAL A O 1
ATOM 708 N N . GLN A 1 88 ? -9.106 7.959 20.713 1.00 82.88 88 GLN A N 1
ATOM 709 C CA . GLN A 1 88 ? -10.519 8.310 20.565 1.00 82.88 88 GLN A CA 1
ATOM 710 C C . GLN A 1 88 ? -11.178 8.727 21.887 1.00 82.88 88 GLN A C 1
ATOM 712 O O . GLN A 1 88 ? -12.102 9.539 21.876 1.00 82.88 88 GLN A O 1
ATOM 717 N N . GLU A 1 89 ? -10.736 8.179 23.020 1.00 82.81 89 GLU A N 1
ATOM 718 C CA . GLU A 1 89 ? -11.214 8.565 24.355 1.00 82.81 89 GLU A CA 1
ATOM 719 C C . GLU A 1 89 ? -10.666 9.918 24.814 1.00 82.81 89 GLU A C 1
ATOM 721 O O . GLU A 1 89 ? -11.396 10.690 25.437 1.00 82.81 89 GLU A O 1
ATOM 726 N N . GLU A 1 90 ? -9.416 10.234 24.470 1.00 81.62 90 GLU A N 1
ATOM 727 C CA . GLU A 1 90 ? -8.817 11.551 24.722 1.00 81.62 90 GLU A CA 1
ATOM 728 C C . GLU A 1 90 ? -9.486 12.665 23.892 1.00 81.62 90 GLU A C 1
ATOM 730 O O . GLU A 1 90 ? -9.444 13.835 24.278 1.00 81.62 90 GLU A O 1
ATOM 735 N N . GLY A 1 91 ? -10.176 12.295 22.806 1.00 67.44 91 GLY A N 1
ATOM 736 C CA . GLY A 1 91 ? -10.819 13.210 21.870 1.00 67.44 91 GLY A CA 1
ATOM 737 C C . GLY A 1 91 ? -9.794 13.974 21.029 1.00 67.44 91 GLY A C 1
ATOM 738 O O . GLY A 1 91 ? -8.670 14.237 21.457 1.00 67.44 91 GLY A O 1
ATOM 739 N N . GLU A 1 92 ? -10.172 14.360 19.809 1.00 60.44 92 GLU A N 1
ATOM 740 C CA . GLU A 1 92 ? -9.336 15.235 18.983 1.00 60.44 92 GLU A CA 1
ATOM 741 C C . GLU A 1 92 ? -9.211 16.606 19.667 1.00 60.44 92 GLU A C 1
ATOM 743 O O . GLU A 1 92 ? -10.032 17.500 19.474 1.00 60.44 92 GLU A O 1
ATOM 748 N N . THR A 1 93 ? -8.195 16.776 20.513 1.00 48.25 93 THR A N 1
ATOM 749 C CA . THR A 1 93 ? -7.823 18.086 21.046 1.00 48.25 93 THR A CA 1
ATOM 750 C C . THR A 1 93 ? -7.111 18.840 19.924 1.00 48.25 93 THR A C 1
ATOM 752 O O . THR A 1 93 ? -5.886 18.778 19.805 1.00 48.25 93 THR A O 1
ATOM 755 N N . GLN A 1 94 ? -7.891 19.481 19.051 1.00 41.59 94 GLN A N 1
ATOM 756 C CA . GLN A 1 94 ? -7.418 20.503 18.114 1.00 41.59 94 GLN A CA 1
ATOM 757 C C . GLN A 1 94 ? -7.622 21.906 18.682 1.00 41.59 94 GLN A C 1
ATOM 759 O O . GLN A 1 94 ? -8.708 22.172 19.244 1.00 41.59 94 GLN A O 1
#